Protein AF-A0A938SBK9-F1 (afdb_monomer)

Mean predicted aligned error: 10.81 Å

Nearest PDB structures (foldseek):
  1uir-assembly1_B  TM=5.512E-01  e=2.219E-03  Thermus thermophilus
  4htf-assembly1_A  TM=5.718E-01  e=1.501E-01  Escherichia coli O157:H7
  5k7w-assembly1_B  TM=5.405E-01  e=3.194E-01  Homo sapiens
  8fkw-assembly1_SJ  TM=5.016E-01  e=3.857E-01  Homo sapiens
  8ia0-assembly1_CS  TM=4.656E-01  e=4.960E-01  Thermochaetoides thermophila DSM 1495

Secondary structure (DSSP, 8-state):
----------S-HHHHHHH----EEEEEE------GGGTTT-S--GGGGGGSHHHHHHHHHTEEEEEEEEEEE---TTT-HHHHHHHHHHHHHHH-TT------TTTSEEEEE------TTS--S---TT-PPPBTTB--TT-SSS-PPP--

Radius of gyration: 16.54 Å; Cα contacts (8 Å, |Δi|>4): 207; chains: 1; bounding box: 41×35×55 Å

pLDDT: mean 70.73, std 16.55, range [35.78, 93.5]

Foldseek 3Di:
DDDPPDDDDDDDPQVCLVPDPAADLEDEAEDDDPPLVCLLPDDDDPVLQCQALVVVLSNVVRHDQFRKYKYWAADDCVPCVLLVLLSVVSLCVRLNQPQPFDADDPDTGIGIGTNDPDDPPSHDDDRPPPRDHQHPVRSSSSDRDPDDRDPD

Structure (mmCIF, N/CA/C/O backbone):
data_AF-A0A938SBK9-F1
#
_entry.id   AF-A0A938SBK9-F1
#
loop_
_atom_site.group_PDB
_atom_site.id
_atom_site.type_symbol
_atom_site.label_atom_id
_atom_site.label_alt_id
_atom_site.label_comp_id
_atom_site.label_asym_id
_atom_site.label_entity_id
_atom_site.label_seq_id
_atom_site.pdbx_PDB_ins_code
_atom_site.Cartn_x
_atom_site.Cartn_y
_atom_site.Cartn_z
_atom_site.occupancy
_atom_site.B_iso_or_equiv
_atom_site.auth_seq_id
_atom_site.auth_comp_id
_atom_site.auth_asym_id
_atom_site.auth_atom_id
_atom_site.pdbx_PDB_model_num
ATOM 1 N N . MET A 1 1 ? -10.949 4.014 37.059 1.00 42.12 1 MET A N 1
ATOM 2 C CA . MET A 1 1 ? -10.818 2.748 36.306 1.00 42.12 1 MET A CA 1
ATOM 3 C C . MET A 1 1 ? -10.416 3.103 34.885 1.00 42.12 1 MET A C 1
ATOM 5 O O . MET A 1 1 ? -11.215 3.708 34.187 1.00 42.12 1 MET A O 1
ATOM 9 N N . GLY A 1 2 ? -9.162 2.860 34.501 1.00 49.88 2 GLY A N 1
ATOM 10 C CA . GLY A 1 2 ? -8.686 3.161 33.150 1.00 49.88 2 GLY A CA 1
ATOM 11 C C . GLY A 1 2 ? -9.117 2.059 32.190 1.00 49.88 2 GLY A C 1
ATOM 12 O O . GLY A 1 2 ? -8.748 0.904 32.378 1.00 49.88 2 GLY A O 1
ATOM 13 N N . THR A 1 3 ? -9.917 2.393 31.186 1.00 56.16 3 THR A N 1
ATOM 14 C CA . THR A 1 3 ? -10.201 1.492 30.067 1.00 56.16 3 THR A CA 1
ATOM 15 C C . THR A 1 3 ? -8.917 1.296 29.266 1.00 56.16 3 THR A C 1
ATOM 17 O O . THR A 1 3 ? -8.406 2.254 28.685 1.00 56.16 3 THR A O 1
ATOM 20 N N . GLN A 1 4 ? -8.377 0.075 29.225 1.00 53.88 4 GLN A N 1
ATOM 21 C CA . GLN A 1 4 ? -7.338 -0.261 28.253 1.00 53.88 4 GLN A CA 1
ATOM 22 C C . GLN A 1 4 ? -7.941 -0.158 26.847 1.00 53.88 4 GLN A C 1
ATOM 24 O O . GLN A 1 4 ? -8.776 -0.968 26.457 1.00 53.88 4 GLN A O 1
ATOM 29 N N . ALA A 1 5 ? -7.523 0.852 26.088 1.00 75.69 5 ALA A N 1
ATOM 30 C CA . ALA A 1 5 ? -7.996 1.118 24.730 1.00 75.69 5 ALA A CA 1
ATOM 31 C C . ALA A 1 5 ? -7.197 0.354 23.650 1.00 75.69 5 ALA A C 1
ATOM 33 O O . ALA A 1 5 ? -7.103 0.810 22.514 1.00 75.69 5 ALA A O 1
ATOM 34 N N . GLY A 1 6 ? -6.590 -0.789 23.988 1.00 78.06 6 GLY A N 1
ATOM 35 C CA . GLY A 1 6 ? -5.701 -1.527 23.088 1.00 78.06 6 GLY A CA 1
ATOM 36 C C . GLY A 1 6 ? -5.952 -3.029 23.119 1.00 78.06 6 GLY A C 1
ATOM 37 O O . GLY A 1 6 ? -6.014 -3.630 24.187 1.00 78.06 6 GLY A O 1
ATOM 38 N N . ARG A 1 7 ? -6.064 -3.641 21.935 1.00 85.62 7 ARG A N 1
ATOM 39 C CA . ARG A 1 7 ? -6.085 -5.097 21.749 1.00 85.62 7 ARG A CA 1
ATOM 40 C C . ARG A 1 7 ? -4.892 -5.488 20.885 1.00 85.62 7 ARG A C 1
ATOM 42 O O . ARG A 1 7 ? -4.856 -5.138 19.710 1.00 85.62 7 ARG A O 1
ATOM 49 N N . ALA A 1 8 ? -3.944 -6.219 21.462 1.00 86.88 8 ALA A N 1
ATOM 50 C CA . ALA A 1 8 ? -2.854 -6.827 20.708 1.00 86.88 8 ALA A CA 1
ATOM 51 C C . ALA A 1 8 ? -3.331 -8.130 20.0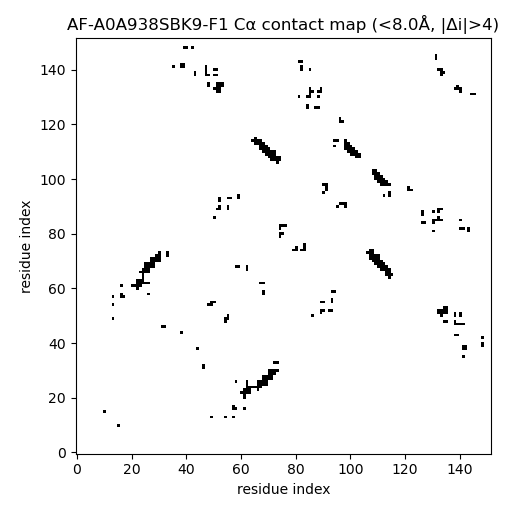49 1.00 86.88 8 ALA A C 1
ATOM 53 O O . ALA A 1 8 ? -4.082 -8.900 20.652 1.00 86.88 8 ALA A O 1
ATOM 54 N N . ILE A 1 9 ? -2.906 -8.363 18.810 1.00 84.81 9 ILE A N 1
ATOM 55 C CA . ILE A 1 9 ? -3.195 -9.575 18.040 1.00 84.81 9 ILE A CA 1
ATOM 56 C C . ILE A 1 9 ? -1.868 -10.034 17.437 1.00 84.81 9 ILE A C 1
ATOM 58 O O . ILE A 1 9 ? -1.198 -9.244 16.779 1.00 84.81 9 ILE A O 1
ATOM 62 N N . ASN A 1 10 ? -1.478 -11.280 17.704 1.00 89.75 10 ASN A N 1
ATOM 63 C CA . ASN A 1 10 ? -0.280 -11.895 17.137 1.00 89.75 10 ASN A CA 1
ATOM 64 C C . ASN A 1 10 ? -0.709 -12.848 16.016 1.00 89.75 10 ASN A C 1
ATOM 66 O O . ASN A 1 10 ? -1.151 -13.960 16.296 1.00 89.75 10 ASN A O 1
ATOM 70 N N . ASP A 1 11 ? -0.667 -12.367 14.777 1.00 84.00 11 ASP A N 1
ATOM 71 C CA . ASP A 1 11 ? -1.139 -13.074 13.585 1.00 84.00 11 ASP A CA 1
ATOM 72 C C . ASP A 1 11 ? -0.449 -12.492 12.340 1.00 84.00 11 ASP A C 1
ATOM 74 O O . ASP A 1 11 ? 0.112 -11.392 12.393 1.00 84.00 11 ASP A O 1
ATOM 78 N N . ASP A 1 12 ? -0.521 -13.194 11.209 1.00 83.25 12 ASP A N 1
ATOM 79 C CA . ASP A 1 12 ? -0.161 -12.604 9.920 1.00 83.25 12 ASP A CA 1
ATOM 80 C C . ASP A 1 12 ? -1.171 -11.507 9.557 1.00 83.25 12 ASP A C 1
ATOM 82 O O . ASP A 1 12 ? -2.388 -11.695 9.632 1.00 83.25 12 ASP A O 1
ATOM 86 N N . ALA A 1 13 ? -0.675 -10.339 9.146 1.00 83.25 13 ALA A N 1
ATOM 87 C CA . ALA A 1 13 ? -1.531 -9.181 8.928 1.00 83.25 13 ALA A CA 1
ATOM 88 C C . ALA A 1 13 ? -2.524 -9.386 7.769 1.00 83.25 13 ALA A C 1
ATOM 90 O O . ALA A 1 13 ? -3.626 -8.832 7.820 1.00 83.25 13 ALA A O 1
ATOM 91 N N . ARG A 1 14 ? -2.165 -10.159 6.731 1.00 81.50 14 ARG A N 1
ATOM 92 C CA . ARG A 1 14 ? -3.076 -10.468 5.616 1.00 81.50 14 ARG A CA 1
ATOM 93 C C . ARG A 1 14 ? -4.094 -11.519 6.031 1.00 81.50 14 ARG A C 1
ATOM 95 O O . ARG A 1 14 ? -5.282 -11.315 5.804 1.00 81.50 14 ARG A O 1
ATOM 102 N N . ALA A 1 15 ? -3.657 -12.586 6.693 1.00 83.69 15 ALA A N 1
ATOM 103 C CA . ALA A 1 15 ? -4.539 -13.636 7.194 1.00 83.69 15 ALA A CA 1
ATOM 104 C C . ALA A 1 15 ? -5.557 -13.090 8.206 1.00 83.69 15 ALA A C 1
ATOM 106 O O . ALA A 1 15 ? -6.733 -13.450 8.163 1.00 83.69 15 ALA A O 1
ATOM 107 N N . PHE A 1 16 ? -5.128 -12.175 9.080 1.00 86.19 16 PHE A N 1
ATOM 108 C CA . PHE A 1 16 ? -6.018 -11.473 9.995 1.00 86.19 16 PHE A CA 1
ATOM 109 C C . PHE A 1 16 ? -7.075 -10.661 9.239 1.00 86.19 16 PHE A C 1
ATOM 111 O O . PHE A 1 16 ? -8.261 -10.817 9.518 1.00 86.19 16 PHE A O 1
ATOM 118 N N . ARG A 1 17 ? -6.671 -9.835 8.259 1.00 83.50 17 ARG A N 1
ATOM 119 C CA . ARG A 1 17 ? -7.614 -9.039 7.452 1.00 83.50 17 ARG A CA 1
ATOM 120 C C . ARG A 1 17 ? -8.585 -9.920 6.674 1.00 83.50 17 ARG A C 1
ATOM 122 O O . ARG A 1 17 ? -9.765 -9.637 6.659 1.00 83.50 17 ARG A O 1
ATOM 129 N N . GLN A 1 18 ? -8.142 -11.028 6.090 1.00 84.50 18 GLN A N 1
ATOM 130 C CA . GLN A 1 18 ? -9.055 -11.936 5.383 1.00 84.50 18 GLN A CA 1
ATOM 131 C C . GLN A 1 18 ? -10.181 -12.494 6.269 1.00 84.50 18 GLN A C 1
ATOM 133 O O . GLN A 1 18 ? -11.239 -12.838 5.753 1.00 84.50 18 GLN A O 1
ATOM 138 N N . ARG A 1 19 ? -9.958 -12.602 7.585 1.00 85.38 19 ARG A N 1
ATOM 139 C CA . ARG A 1 19 ? -10.932 -13.130 8.553 1.00 85.38 19 ARG A CA 1
ATOM 140 C C . ARG A 1 19 ? -11.674 -12.050 9.341 1.00 85.38 19 ARG A C 1
ATOM 142 O O . ARG A 1 19 ? -12.575 -12.382 10.106 1.00 85.38 19 ARG A O 1
ATOM 149 N N . ALA A 1 20 ? -11.248 -10.794 9.257 1.00 84.00 20 ALA A N 1
ATOM 150 C CA . ALA A 1 20 ? -11.806 -9.723 10.065 1.00 84.00 20 ALA A CA 1
ATOM 151 C C . ALA A 1 20 ? -13.049 -9.133 9.388 1.00 84.00 20 ALA A C 1
ATOM 153 O O . ALA A 1 20 ? -12.989 -8.675 8.260 1.00 84.00 20 ALA A O 1
ATOM 154 N N . ASP A 1 21 ? -14.162 -9.040 10.116 1.00 82.88 21 ASP A N 1
ATOM 155 C CA . ASP A 1 21 ? -15.370 -8.359 9.612 1.00 82.88 21 ASP A CA 1
ATOM 156 C C . ASP A 1 21 ? -15.410 -6.865 9.977 1.00 82.88 21 ASP A C 1
ATOM 158 O O . ASP A 1 21 ? -16.352 -6.134 9.659 1.00 82.88 21 ASP A O 1
ATOM 162 N N . ARG A 1 22 ? -14.401 -6.388 10.713 1.00 86.94 22 ARG A N 1
ATOM 163 C CA . ARG A 1 22 ? -14.385 -5.037 11.275 1.00 86.94 22 ARG A CA 1
ATOM 164 C C . ARG A 1 22 ? -13.735 -4.045 10.318 1.00 86.94 22 ARG A C 1
ATOM 166 O O . ARG A 1 22 ? -12.642 -4.280 9.815 1.00 86.94 22 ARG A O 1
ATOM 173 N N . ARG A 1 23 ? -14.375 -2.882 10.169 1.00 89.19 23 ARG A N 1
ATOM 174 C CA . ARG A 1 23 ? -13.806 -1.710 9.495 1.00 89.19 23 ARG A CA 1
ATOM 175 C C . ARG A 1 23 ? -13.137 -0.754 10.481 1.00 89.19 23 ARG A C 1
ATOM 177 O O . ARG A 1 23 ? -13.525 -0.691 11.650 1.00 89.19 23 ARG A O 1
ATOM 184 N N . TYR A 1 24 ? -12.155 -0.005 9.992 1.00 89.19 24 TYR A N 1
ATOM 185 C CA . TYR A 1 24 ? -11.328 0.902 10.785 1.00 89.19 24 TYR A CA 1
ATOM 186 C C . TYR A 1 24 ? -11.307 2.313 10.190 1.00 89.19 24 TYR A C 1
ATOM 188 O O . TYR A 1 24 ? -11.194 2.482 8.977 1.00 89.19 24 TYR A O 1
ATOM 196 N N . ASP A 1 25 ? -11.352 3.328 11.054 1.00 86.69 25 ASP A N 1
ATOM 197 C CA . ASP A 1 25 ? -11.187 4.736 10.660 1.00 86.69 25 ASP A CA 1
ATOM 198 C C . ASP A 1 25 ? -9.730 5.070 10.303 1.00 86.69 25 ASP A C 1
ATOM 200 O O . ASP A 1 25 ? -9.459 6.029 9.583 1.00 86.69 25 ASP A O 1
ATOM 204 N N . MET A 1 26 ? -8.778 4.264 10.786 1.00 87.56 26 MET A N 1
ATOM 205 C CA . MET A 1 26 ? -7.371 4.348 10.417 1.00 87.56 26 MET A CA 1
ATOM 206 C C . MET A 1 26 ? -6.740 2.959 10.367 1.00 87.56 26 MET A C 1
ATOM 208 O O . MET A 1 26 ? -6.845 2.188 11.321 1.00 87.56 26 MET A O 1
ATOM 212 N N . ILE A 1 27 ? -6.026 2.670 9.283 1.00 89.25 27 ILE A N 1
ATOM 213 C CA . ILE A 1 27 ? -5.130 1.516 9.182 1.00 89.25 27 ILE A CA 1
ATOM 214 C C . ILE A 1 27 ? -3.717 2.060 9.005 1.00 89.25 27 ILE A C 1
ATOM 216 O O . ILE A 1 27 ? -3.474 2.860 8.106 1.00 89.25 27 ILE A O 1
ATOM 220 N N . MET A 1 28 ? -2.780 1.632 9.850 1.00 87.38 28 MET A N 1
ATOM 221 C CA . MET A 1 28 ? -1.375 2.017 9.742 1.00 87.38 28 MET A CA 1
ATOM 222 C C . MET A 1 28 ? -0.515 0.787 9.460 1.00 87.38 28 MET A C 1
ATOM 224 O O . MET A 1 28 ? -0.500 -0.152 10.251 1.00 87.38 28 MET A O 1
ATOM 228 N N . MET A 1 29 ? 0.214 0.807 8.347 1.00 85.31 29 MET A N 1
ATOM 229 C CA . MET A 1 29 ? 1.265 -0.158 8.051 1.00 85.31 29 MET A CA 1
ATOM 230 C C . MET A 1 29 ? 2.615 0.502 8.316 1.00 85.31 29 MET A C 1
ATOM 232 O O . MET A 1 29 ? 3.047 1.377 7.569 1.00 85.31 29 MET A O 1
ATOM 236 N N . TYR A 1 30 ? 3.258 0.110 9.410 1.00 78.19 30 TYR A N 1
ATOM 237 C CA . TYR A 1 30 ? 4.594 0.580 9.765 1.00 78.19 30 TYR A CA 1
ATOM 238 C C . TYR A 1 30 ? 5.643 -0.407 9.244 1.00 78.19 30 TYR A C 1
ATOM 240 O O . TYR A 1 30 ? 5.366 -1.606 9.225 1.00 78.19 30 TYR A O 1
ATOM 248 N N . THR A 1 31 ? 6.798 0.095 8.790 1.00 65.88 31 THR A N 1
ATOM 249 C CA . THR A 1 31 ? 7.822 -0.652 8.033 1.00 65.88 31 THR A CA 1
ATOM 250 C C . THR A 1 31 ? 7.998 -2.085 8.518 1.00 65.88 31 THR A C 1
ATOM 252 O O . THR A 1 31 ? 8.515 -2.317 9.612 1.00 65.88 31 THR A O 1
ATOM 255 N N . VAL A 1 32 ? 7.624 -3.039 7.668 1.00 62.12 32 VAL A N 1
ATOM 256 C CA . VAL A 1 32 ? 8.195 -4.385 7.733 1.00 62.12 32 VAL A CA 1
ATOM 257 C C . VAL A 1 32 ? 9.578 -4.331 7.081 1.00 62.12 32 VAL A C 1
ATOM 259 O O . VAL A 1 32 ? 9.810 -3.510 6.194 1.00 62.12 32 VAL A O 1
ATOM 262 N N . ASP A 1 33 ? 10.527 -5.093 7.604 1.00 56.25 33 ASP A N 1
ATOM 263 C CA . ASP A 1 33 ? 11.967 -4.882 7.456 1.00 56.25 33 ASP A CA 1
ATOM 264 C C . ASP A 1 33 ? 12.455 -4.577 6.019 1.00 56.25 33 ASP A C 1
ATOM 266 O O . ASP A 1 33 ? 12.493 -5.422 5.130 1.00 56.25 33 ASP A O 1
ATOM 270 N N . SER A 1 34 ? 12.922 -3.348 5.786 1.00 52.91 34 SER A N 1
ATOM 271 C CA . SER A 1 34 ? 13.473 -2.918 4.498 1.00 52.91 34 SER A CA 1
ATOM 272 C C . SER A 1 34 ? 14.975 -3.220 4.411 1.00 52.91 34 SER A C 1
ATOM 274 O O . SER A 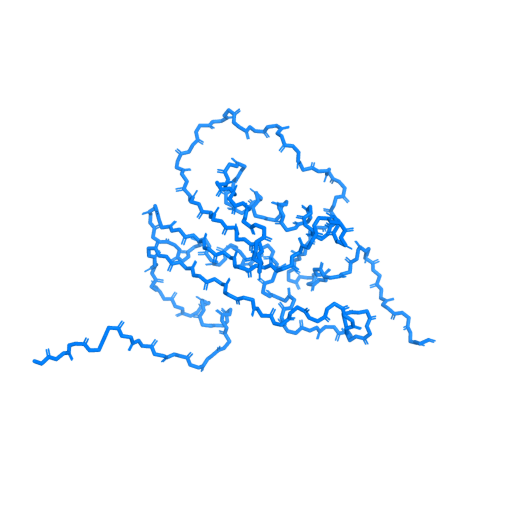1 34 ? 15.804 -2.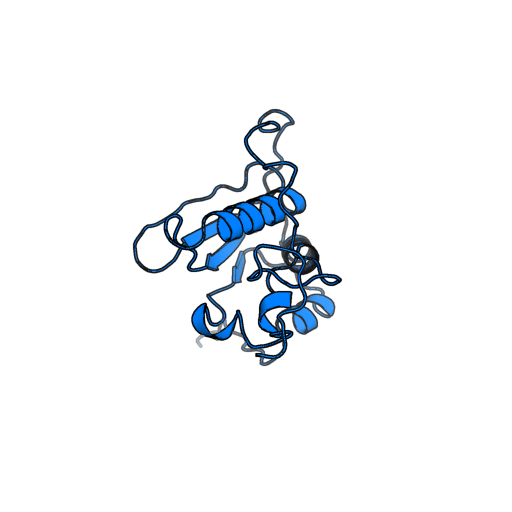309 4.387 1.00 52.91 34 SER A O 1
ATOM 276 N N . HIS A 1 35 ? 15.372 -4.493 4.388 1.00 54.97 35 HIS A N 1
ATOM 277 C CA . HIS A 1 35 ? 16.768 -4.853 4.114 1.00 54.97 35 HIS A CA 1
ATOM 278 C C . HIS A 1 35 ? 16.960 -5.171 2.628 1.00 54.97 35 HIS A C 1
ATOM 280 O O . HIS A 1 35 ? 17.081 -6.329 2.228 1.00 54.97 3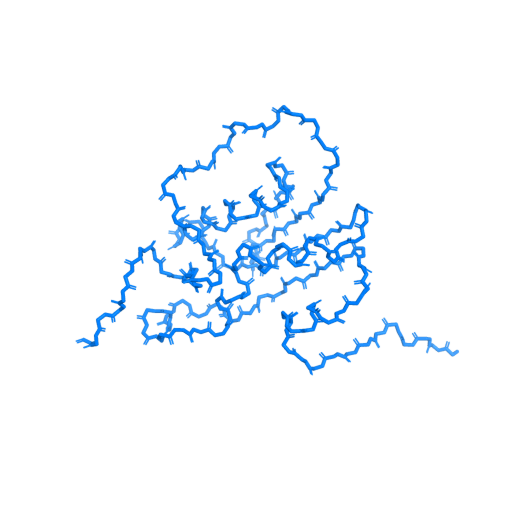5 HIS A O 1
ATOM 286 N N . THR A 1 36 ? 17.059 -4.117 1.810 1.00 51.78 36 THR A N 1
ATOM 287 C CA . THR A 1 36 ? 17.333 -4.153 0.358 1.00 51.78 36 THR A CA 1
ATOM 288 C C . THR A 1 36 ? 18.492 -5.087 -0.026 1.00 51.78 36 THR A C 1
ATOM 290 O O . THR A 1 36 ? 18.487 -5.668 -1.106 1.00 51.78 36 THR A O 1
ATOM 293 N N . LYS A 1 37 ? 19.475 -5.291 0.865 1.00 46.81 37 LYS A N 1
ATOM 294 C CA . LYS A 1 37 ? 20.652 -6.144 0.617 1.00 46.81 37 LYS A CA 1
ATOM 295 C C . LYS A 1 37 ? 20.357 -7.648 0.554 1.00 46.81 37 LYS A C 1
ATOM 297 O O . LYS A 1 37 ? 21.135 -8.363 -0.063 1.00 46.81 37 LYS A O 1
ATOM 302 N N . LEU A 1 38 ? 19.263 -8.128 1.151 1.00 47.72 38 LEU A N 1
ATOM 303 C CA . LEU A 1 38 ? 18.872 -9.546 1.076 1.00 47.72 38 LEU A CA 1
ATOM 304 C C . LEU A 1 38 ? 17.853 -9.838 -0.040 1.00 47.72 38 LEU A C 1
ATOM 306 O O . LEU A 1 38 ? 17.584 -11.000 -0.333 1.00 47.72 38 LEU A O 1
ATOM 310 N N . ALA A 1 39 ? 17.261 -8.805 -0.650 1.00 49.06 39 ALA A N 1
ATOM 311 C CA . ALA A 1 39 ? 16.164 -8.964 -1.608 1.00 49.06 39 ALA A CA 1
ATOM 312 C C . ALA A 1 39 ? 16.596 -9.603 -2.940 1.00 49.06 39 ALA A C 1
ATOM 314 O O . ALA A 1 39 ? 15.789 -10.251 -3.596 1.00 49.06 39 ALA A O 1
ATOM 315 N N . ALA A 1 40 ? 17.866 -9.454 -3.330 1.00 50.84 40 ALA A N 1
ATOM 316 C CA . ALA A 1 40 ? 18.388 -10.026 -4.572 1.00 50.84 40 ALA A CA 1
ATOM 317 C C . ALA A 1 40 ? 18.679 -11.539 -4.485 1.00 50.84 40 ALA A C 1
ATOM 319 O O . ALA A 1 40 ? 18.796 -12.188 -5.519 1.00 50.84 40 ALA A O 1
ATOM 320 N N . THR A 1 41 ? 18.808 -12.102 -3.278 1.00 50.59 41 THR A N 1
ATOM 321 C CA . THR A 1 41 ? 19.307 -13.474 -3.063 1.00 50.59 41 THR A CA 1
ATOM 322 C C . THR A 1 41 ? 18.315 -14.421 -2.387 1.00 50.59 41 THR A C 1
ATOM 324 O O . THR A 1 41 ? 18.540 -15.628 -2.406 1.00 50.59 41 THR A O 1
ATOM 327 N N . ALA A 1 42 ? 17.208 -13.929 -1.822 1.00 50.72 42 ALA A N 1
ATOM 328 C CA . ALA A 1 42 ? 16.198 -14.763 -1.171 1.00 50.72 42 ALA A CA 1
ATOM 329 C C . ALA A 1 42 ? 14.925 -14.843 -2.025 1.00 50.72 42 ALA A C 1
ATOM 331 O O . ALA A 1 42 ? 14.104 -13.926 -2.037 1.00 50.72 42 ALA A O 1
ATOM 332 N N . GLY A 1 43 ? 14.763 -15.952 -2.748 1.00 52.44 43 GLY A N 1
ATOM 333 C CA . GLY A 1 43 ? 13.522 -16.274 -3.441 1.00 52.44 43 GLY A CA 1
ATOM 334 C C . GLY A 1 43 ? 12.355 -16.325 -2.453 1.00 52.44 43 GLY A C 1
ATOM 335 O O . GLY A 1 43 ? 12.350 -17.151 -1.549 1.00 52.44 43 GLY A O 1
ATOM 336 N N . LEU A 1 44 ? 11.374 -15.443 -2.655 1.00 56.31 44 LEU A N 1
ATOM 337 C CA . LEU A 1 44 ? 10.096 -15.384 -1.939 1.00 56.31 44 LEU A CA 1
ATOM 338 C C . LEU A 1 44 ? 10.207 -15.025 -0.442 1.00 56.31 44 LEU A C 1
ATOM 340 O O . LEU A 1 44 ? 10.192 -15.878 0.442 1.00 56.31 44 LEU A O 1
ATOM 344 N N . ARG A 1 45 ? 10.240 -13.726 -0.136 1.00 67.00 45 ARG A N 1
ATOM 345 C CA . ARG A 1 45 ? 10.034 -13.243 1.235 1.00 67.00 45 ARG A CA 1
ATOM 346 C C . ARG A 1 45 ? 8.533 -13.029 1.484 1.00 67.00 45 ARG A C 1
ATOM 348 O O . ARG A 1 45 ? 7.840 -12.433 0.660 1.00 67.00 45 ARG A O 1
ATOM 355 N N . LEU A 1 46 ? 8.028 -13.508 2.625 1.00 69.31 46 LEU A N 1
ATOM 356 C CA . LEU A 1 46 ? 6.620 -13.337 3.032 1.00 69.31 46 LEU A CA 1
ATOM 357 C C . LEU A 1 46 ? 6.216 -11.858 3.138 1.00 69.31 46 LEU A C 1
ATOM 359 O O . LEU A 1 46 ? 5.072 -11.507 2.871 1.00 69.31 46 LEU A O 1
ATOM 363 N N . ASP A 1 47 ? 7.166 -10.980 3.457 1.00 73.38 47 ASP A N 1
ATOM 364 C CA . ASP A 1 47 ? 6.954 -9.532 3.503 1.00 73.38 47 ASP A CA 1
ATOM 365 C C . ASP A 1 47 ? 6.541 -8.931 2.149 1.00 73.38 47 ASP A C 1
ATOM 367 O O . ASP A 1 47 ? 5.859 -7.913 2.105 1.00 73.38 47 ASP A O 1
ATOM 371 N N . SER A 1 48 ? 6.902 -9.564 1.034 1.00 81.00 48 SER A N 1
ATOM 372 C CA . SER A 1 48 ? 6.668 -9.026 -0.302 1.00 81.00 48 SER A CA 1
ATOM 373 C C . SER A 1 48 ? 5.198 -9.165 -0.698 1.00 81.00 48 SER A C 1
ATOM 375 O O . SER A 1 48 ? 4.675 -8.336 -1.440 1.00 81.00 48 SER A O 1
ATOM 377 N N . TYR A 1 49 ? 4.496 -10.125 -0.087 1.00 86.06 49 TYR A N 1
ATOM 378 C CA . TYR A 1 49 ? 3.044 -10.251 -0.160 1.00 86.06 49 TYR A CA 1
ATOM 379 C C . TYR A 1 49 ? 2.307 -9.114 0.555 1.00 86.06 49 TYR A C 1
ATOM 381 O O . TYR A 1 49 ? 1.128 -8.908 0.286 1.00 86.06 49 TYR A O 1
ATOM 389 N N . LEU A 1 50 ? 2.954 -8.347 1.441 1.00 87.31 50 LEU A N 1
ATOM 390 C CA . LEU A 1 50 ? 2.334 -7.153 2.028 1.00 87.31 50 LEU A CA 1
ATOM 391 C C . LEU A 1 50 ? 2.244 -5.997 1.023 1.00 87.31 50 LEU A C 1
ATOM 393 O O . LEU A 1 50 ? 1.394 -5.123 1.195 1.00 87.31 50 LEU A O 1
ATOM 397 N N . TYR A 1 51 ? 3.057 -6.032 -0.038 1.00 87.19 51 TYR A N 1
ATOM 398 C CA . TYR A 1 51 ? 3.185 -4.992 -1.061 1.00 87.19 51 TYR A CA 1
ATOM 399 C C . TYR A 1 51 ? 2.646 -5.442 -2.426 1.00 87.19 51 TYR A C 1
ATOM 401 O O . TYR A 1 51 ? 3.270 -5.189 -3.457 1.00 87.19 51 TYR A O 1
ATOM 409 N N . THR A 1 52 ? 1.491 -6.109 -2.438 1.00 91.56 52 THR A N 1
ATOM 410 C CA . THR A 1 52 ? 0.757 -6.483 -3.657 1.00 91.56 52 THR A CA 1
ATOM 411 C C . THR A 1 52 ? -0.505 -5.644 -3.827 1.00 91.56 52 THR A C 1
ATOM 413 O O . THR A 1 52 ? -1.028 -5.079 -2.861 1.00 91.56 52 THR A O 1
ATOM 416 N N . VAL A 1 53 ? -1.015 -5.570 -5.059 1.00 91.62 53 VAL A N 1
ATOM 417 C CA . VAL A 1 53 ? -2.310 -4.936 -5.357 1.00 91.62 53 VAL A CA 1
ATOM 418 C C . VAL A 1 53 ? -3.410 -5.511 -4.461 1.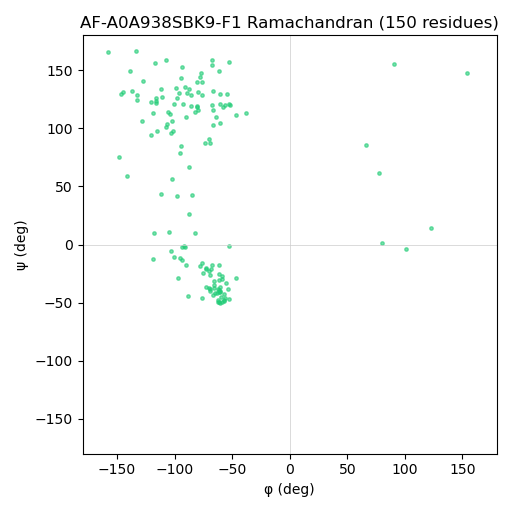00 91.62 53 VAL A C 1
ATOM 420 O O . VAL A 1 53 ? -4.127 -4.754 -3.813 1.00 91.62 53 VAL A O 1
ATOM 423 N N . GLU A 1 54 ? -3.477 -6.832 -4.332 1.00 93.50 54 GLU A N 1
ATOM 424 C CA . GLU A 1 54 ? -4.487 -7.545 -3.550 1.00 93.50 54 GLU A CA 1
ATOM 425 C C . GLU A 1 54 ? -4.357 -7.254 -2.043 1.00 93.50 54 GLU A C 1
ATOM 427 O O . GLU A 1 54 ? -5.351 -7.166 -1.321 1.00 93.50 54 GLU A O 1
ATOM 432 N N . SER A 1 55 ? -3.134 -7.069 -1.529 1.00 91.88 55 SER A N 1
ATOM 433 C CA . SER A 1 55 ? -2.912 -6.640 -0.139 1.00 91.88 55 SER A CA 1
ATOM 434 C C . SER A 1 55 ? -3.486 -5.244 0.115 1.00 91.88 55 SER A C 1
ATOM 436 O O . SER A 1 55 ? -4.126 -5.011 1.146 1.00 91.88 55 SER A O 1
ATOM 438 N N . PHE A 1 56 ? -3.306 -4.321 -0.832 1.00 90.50 56 PHE A N 1
ATOM 439 C CA . PHE A 1 56 ? -3.878 -2.981 -0.738 1.00 90.50 56 PHE A CA 1
ATOM 440 C C . PHE A 1 56 ? -5.397 -2.980 -0.898 1.00 90.50 56 PHE A C 1
ATOM 442 O O . PHE A 1 56 ? -6.067 -2.227 -0.191 1.00 90.50 56 PHE A O 1
ATOM 449 N N . GLU A 1 57 ? -5.957 -3.825 -1.765 1.00 90.38 57 GLU A N 1
ATOM 450 C CA . GLU A 1 57 ? -7.410 -3.996 -1.890 1.00 90.38 57 GLU A CA 1
ATOM 451 C C . GLU A 1 57 ? -8.019 -4.468 -0.570 1.00 90.38 57 GLU A C 1
ATOM 453 O O . GLU A 1 57 ? -8.963 -3.850 -0.083 1.00 90.38 57 GLU A O 1
ATOM 458 N N . GLN A 1 58 ? -7.404 -5.457 0.091 1.00 91.44 58 GLN A N 1
ATOM 459 C CA . GLN A 1 58 ? -7.826 -5.878 1.431 1.00 91.44 58 GLN A CA 1
ATOM 460 C C . GLN A 1 58 ? -7.798 -4.717 2.431 1.00 91.44 58 GLN A C 1
ATOM 462 O O . GLN A 1 58 ? -8.717 -4.581 3.233 1.00 91.44 58 GLN A O 1
ATOM 467 N N . ILE A 1 59 ? -6.764 -3.869 2.405 1.00 91.00 59 ILE A N 1
ATOM 468 C CA . ILE A 1 59 ? -6.688 -2.690 3.281 1.00 91.00 59 ILE A CA 1
ATOM 469 C C . ILE A 1 59 ? -7.839 -1.725 2.988 1.00 91.00 59 ILE A C 1
ATOM 471 O O . ILE A 1 59 ? -8.533 -1.319 3.918 1.00 91.00 59 ILE A O 1
ATOM 475 N N . ARG A 1 60 ? -8.074 -1.387 1.714 1.00 88.69 60 ARG A N 1
ATOM 476 C CA . ARG A 1 60 ? -9.182 -0.520 1.292 1.00 88.69 60 ARG A CA 1
ATOM 477 C C . ARG A 1 60 ? -10.525 -1.063 1.769 1.00 88.69 60 ARG A C 1
ATOM 479 O O . ARG A 1 60 ? -11.329 -0.311 2.313 1.00 88.69 60 ARG A O 1
ATOM 486 N N . ASP A 1 61 ? -10.753 -2.359 1.602 1.00 90.38 61 ASP A N 1
ATOM 487 C CA . ASP A 1 61 ? -12.027 -2.993 1.928 1.00 90.38 61 ASP A CA 1
ATOM 488 C C . ASP A 1 61 ? -12.292 -3.022 3.444 1.00 90.38 61 ASP A C 1
ATOM 490 O O . ASP A 1 61 ? -13.450 -3.063 3.860 1.00 90.38 61 ASP A O 1
ATOM 494 N N . HIS A 1 62 ? -11.243 -2.893 4.264 1.00 90.88 62 HIS A N 1
ATOM 495 C CA . HIS A 1 62 ? -11.311 -2.765 5.722 1.00 90.88 62 HIS A CA 1
ATOM 496 C C . HIS A 1 62 ? -11.335 -1.319 6.228 1.00 90.88 62 HIS A C 1
ATOM 498 O O . HIS A 1 62 ? -11.454 -1.096 7.435 1.00 90.88 62 HIS A O 1
ATOM 504 N N . LEU A 1 63 ? -11.248 -0.315 5.354 1.00 89.06 63 LEU A N 1
ATOM 505 C CA . LEU A 1 63 ? -11.469 1.066 5.769 1.00 89.06 63 LEU A CA 1
ATOM 506 C C . LEU A 1 63 ? -12.968 1.326 5.960 1.00 89.06 63 LEU A C 1
ATOM 508 O O . LEU A 1 63 ? -13.827 0.867 5.195 1.00 89.06 63 LEU A O 1
ATOM 512 N N . ALA A 1 64 ? -13.290 2.072 7.013 1.00 88.19 64 ALA A N 1
ATOM 513 C CA . ALA A 1 64 ? -14.593 2.705 7.154 1.00 88.19 64 ALA A CA 1
ATOM 514 C C . ALA A 1 64 ? -14.755 3.807 6.084 1.00 88.19 64 ALA A C 1
ATOM 516 O O . ALA A 1 64 ? -13.750 4.310 5.567 1.00 88.19 64 ALA A O 1
ATOM 517 N N . PRO A 1 65 ? -15.988 4.220 5.733 1.00 83.69 65 PRO A N 1
ATOM 518 C CA . PRO A 1 65 ? -16.196 5.379 4.868 1.00 83.69 65 PRO A CA 1
ATOM 519 C C . PRO A 1 65 ? -15.441 6.611 5.395 1.00 83.69 65 PRO A C 1
ATOM 521 O O . PRO A 1 65 ? -15.664 7.049 6.518 1.00 83.69 65 PRO A O 1
ATOM 524 N N . GLY A 1 66 ? -14.523 7.154 4.590 1.00 78.44 66 GLY A N 1
ATOM 525 C CA . GLY A 1 66 ? -13.670 8.287 4.974 1.00 78.44 66 GLY A CA 1
ATOM 526 C C . GLY A 1 66 ? -12.454 7.944 5.848 1.00 78.44 66 GLY A C 1
ATOM 527 O O . GLY A 1 66 ? -11.700 8.858 6.189 1.00 78.44 66 GLY A O 1
ATOM 528 N N . GLY A 1 67 ? -12.240 6.666 6.179 1.00 82.69 67 GLY A N 1
ATOM 529 C CA . GLY A 1 67 ? -11.084 6.195 6.941 1.00 82.69 67 GLY A CA 1
ATOM 530 C C . GLY A 1 67 ? -9.769 6.340 6.175 1.00 82.69 67 GLY A C 1
ATOM 531 O O . GLY A 1 67 ? -9.758 6.365 4.951 1.00 82.69 67 GLY A O 1
ATOM 532 N N . VAL A 1 68 ? -8.647 6.443 6.882 1.00 82.94 68 VAL A N 1
ATOM 533 C CA . VAL A 1 68 ? -7.337 6.758 6.290 1.00 82.94 68 VAL A CA 1
ATOM 534 C C . VAL A 1 68 ? -6.397 5.560 6.367 1.00 82.94 68 VAL A C 1
ATOM 536 O O . VAL A 1 68 ? -6.235 4.946 7.419 1.00 82.94 68 VAL A O 1
ATOM 539 N N . PHE A 1 69 ? -5.714 5.259 5.266 1.00 86.06 69 PHE A N 1
ATOM 540 C CA . PHE A 1 69 ? -4.570 4.357 5.281 1.00 86.06 69 PHE A CA 1
ATOM 541 C C . PHE A 1 69 ? -3.267 5.156 5.378 1.00 86.06 69 PHE A C 1
ATOM 543 O O . PHE A 1 69 ? -3.060 6.111 4.633 1.00 86.06 69 PHE A O 1
ATOM 550 N N . VAL A 1 70 ? -2.393 4.772 6.308 1.00 83.31 70 VAL A N 1
ATOM 551 C CA . VAL A 1 70 ? -1.067 5.363 6.500 1.00 83.31 70 VAL A CA 1
ATOM 552 C C . VAL A 1 70 ? -0.021 4.272 6.333 1.00 83.31 70 VAL A C 1
ATOM 554 O O . VAL A 1 70 ? -0.032 3.285 7.062 1.00 83.31 70 VAL A O 1
ATOM 557 N N . MET A 1 71 ? 0.909 4.446 5.405 1.00 81.12 71 MET A N 1
ATOM 558 C CA . MET A 1 71 ? 2.035 3.533 5.225 1.00 81.12 71 MET A CA 1
ATOM 559 C C . MET A 1 71 ? 3.334 4.266 5.510 1.00 81.12 71 MET A C 1
ATOM 561 O O . MET A 1 71 ? 3.614 5.254 4.843 1.00 81.12 71 MET A O 1
ATOM 565 N N . ASN A 1 72 ? 4.142 3.763 6.439 1.00 76.31 72 ASN A N 1
ATOM 566 C CA . ASN A 1 72 ? 5.548 4.136 6.523 1.00 76.31 72 ASN A CA 1
ATOM 567 C C . ASN A 1 72 ? 6.366 3.128 5.714 1.00 76.31 72 ASN A C 1
ATOM 569 O O . ASN A 1 72 ? 6.315 1.927 5.981 1.00 76.31 72 ASN A O 1
ATOM 573 N N . PHE A 1 73 ? 7.095 3.607 4.714 1.00 73.62 73 PHE A N 1
ATOM 574 C CA . PHE A 1 73 ? 7.928 2.766 3.874 1.00 73.62 73 PHE A CA 1
ATOM 575 C C . PHE A 1 73 ? 9.176 3.523 3.433 1.00 73.62 73 PHE A C 1
ATOM 577 O O . PHE A 1 73 ? 9.096 4.650 2.961 1.00 73.62 73 PHE A O 1
ATOM 584 N N . ASN A 1 74 ? 10.362 2.945 3.604 1.00 68.81 74 ASN A N 1
ATOM 585 C CA . ASN A 1 74 ? 11.602 3.657 3.305 1.00 68.81 74 ASN A CA 1
ATOM 586 C C . ASN A 1 74 ? 12.094 3.362 1.879 1.00 68.81 74 ASN A C 1
ATOM 588 O O . ASN A 1 74 ? 12.925 2.481 1.671 1.00 68.81 74 ASN A O 1
ATOM 592 N N . LEU A 1 75 ? 11.570 4.096 0.891 1.00 66.06 75 LEU A N 1
ATOM 593 C CA . LEU A 1 75 ? 12.051 4.062 -0.493 1.00 66.06 75 LEU A CA 1
ATOM 594 C C . LEU A 1 75 ? 12.635 5.403 -0.905 1.00 66.06 75 LEU A C 1
ATOM 596 O O . LEU A 1 75 ? 11.902 6.291 -1.343 1.00 66.06 75 LEU A O 1
ATOM 600 N N . SER A 1 76 ? 13.957 5.537 -0.842 1.00 60.62 76 SER A N 1
ATOM 601 C CA . SER A 1 76 ? 14.608 6.729 -1.373 1.00 60.62 76 SER A CA 1
ATOM 602 C C . SER A 1 76 ? 14.345 6.896 -2.872 1.00 60.62 76 SER A C 1
ATOM 604 O O . SER A 1 76 ? 14.571 5.968 -3.654 1.00 60.62 76 SER A O 1
ATOM 606 N N . GLN A 1 77 ? 13.906 8.097 -3.283 1.00 57.72 77 GLN A N 1
ATOM 607 C CA . GLN A 1 77 ? 13.784 8.453 -4.708 1.00 57.72 77 GLN A CA 1
ATOM 608 C C . GLN A 1 77 ? 15.104 8.210 -5.450 1.00 57.72 77 GLN A C 1
ATOM 610 O O . GLN A 1 77 ? 15.105 7.721 -6.575 1.00 57.72 77 GLN A O 1
ATOM 615 N N . GLU A 1 78 ? 16.219 8.501 -4.780 1.00 59.28 78 GLU A N 1
ATOM 616 C CA . GLU A 1 78 ? 17.564 8.363 -5.328 1.00 59.28 78 GLU A CA 1
ATOM 617 C C . GLU A 1 78 ? 18.012 6.904 -5.469 1.00 59.28 78 GLU A C 1
ATOM 619 O O . GLU A 1 78 ? 18.696 6.572 -6.434 1.00 59.28 78 GLU A O 1
ATOM 624 N N . SER A 1 79 ? 17.640 6.010 -4.543 1.00 65.56 79 SER A N 1
ATOM 625 C CA . SER A 1 79 ? 18.171 4.637 -4.550 1.00 65.56 79 SER A CA 1
ATOM 626 C C . SER A 1 79 ? 17.247 3.628 -5.230 1.00 65.56 79 SER A C 1
ATOM 628 O O . SER A 1 79 ? 17.741 2.639 -5.766 1.00 65.56 79 SER A O 1
ATOM 630 N N . LEU A 1 80 ? 15.924 3.843 -5.230 1.00 73.56 80 LEU A N 1
ATOM 631 C CA . LEU A 1 80 ? 14.941 2.900 -5.788 1.00 73.56 80 LEU A CA 1
ATOM 632 C C . LEU A 1 80 ? 13.782 3.605 -6.533 1.00 73.56 80 LEU A C 1
ATOM 634 O O . LEU A 1 80 ? 12.608 3.400 -6.198 1.00 73.56 80 LEU A O 1
ATOM 638 N N . PRO A 1 81 ? 14.062 4.398 -7.589 1.00 74.25 81 PRO A N 1
ATOM 639 C CA . PRO A 1 81 ? 13.035 5.165 -8.305 1.00 74.25 81 PRO A CA 1
ATOM 640 C C . PRO A 1 81 ? 11.946 4.279 -8.935 1.00 74.25 81 PRO A C 1
ATOM 642 O O . PRO A 1 81 ? 10.766 4.627 -8.914 1.00 74.25 81 PRO A O 1
ATOM 645 N N . TRP A 1 82 ? 12.315 3.098 -9.444 1.00 76.69 82 TRP A N 1
ATOM 646 C CA . TRP A 1 82 ? 11.375 2.144 -10.044 1.00 76.69 82 TRP A CA 1
ATOM 647 C C . TRP A 1 82 ? 10.438 1.511 -9.003 1.00 76.69 82 TRP A C 1
ATOM 649 O O . TRP A 1 82 ? 9.251 1.342 -9.276 1.00 76.69 82 TRP A O 1
ATOM 659 N N . ALA A 1 83 ? 10.937 1.202 -7.800 1.00 79.44 83 ALA A N 1
ATOM 660 C CA . ALA A 1 83 ? 10.142 0.585 -6.736 1.00 79.44 83 ALA A CA 1
ATOM 661 C C . ALA A 1 83 ? 9.107 1.578 -6.211 1.00 79.44 83 ALA A C 1
ATOM 663 O O . ALA A 1 83 ? 7.946 1.235 -6.000 1.00 79.44 83 ALA A O 1
ATOM 664 N N . ARG A 1 84 ? 9.517 2.843 -6.081 1.00 77.38 84 ARG A N 1
ATOM 665 C CA . ARG A 1 84 ? 8.626 3.945 -5.726 1.00 77.38 84 ARG A CA 1
ATOM 666 C C . ARG A 1 84 ? 7.539 4.144 -6.777 1.00 77.38 84 ARG A C 1
ATOM 668 O O . ARG A 1 84 ? 6.368 4.250 -6.426 1.00 77.38 84 ARG A O 1
ATOM 675 N N . ALA A 1 85 ? 7.907 4.176 -8.056 1.00 78.94 85 ALA A N 1
ATOM 676 C CA . ALA A 1 85 ? 6.938 4.325 -9.135 1.00 78.94 85 ALA A CA 1
ATOM 677 C C . ALA A 1 85 ? 5.947 3.145 -9.180 1.00 78.94 85 ALA A C 1
ATOM 679 O O . ALA A 1 85 ? 4.748 3.363 -9.342 1.00 78.94 85 ALA A O 1
ATOM 680 N N . ARG A 1 86 ? 6.416 1.914 -8.929 1.00 85.06 86 ARG A N 1
ATOM 681 C CA . ARG A 1 86 ? 5.563 0.728 -8.764 1.00 85.06 86 ARG A CA 1
ATOM 682 C C . ARG A 1 86 ? 4.608 0.854 -7.582 1.00 85.06 86 ARG A C 1
ATOM 684 O O . ARG A 1 86 ? 3.419 0.607 -7.753 1.00 85.06 86 ARG A O 1
ATOM 691 N N . LEU A 1 87 ? 5.102 1.239 -6.405 1.00 83.81 87 LEU A N 1
ATOM 692 C CA . LEU A 1 87 ? 4.268 1.431 -5.216 1.00 83.81 87 LEU A CA 1
ATOM 693 C C . LEU A 1 87 ? 3.159 2.447 -5.483 1.00 83.81 87 LEU A C 1
ATOM 695 O O . LEU A 1 87 ? 1.989 2.169 -5.239 1.00 83.81 87 LEU A O 1
ATOM 69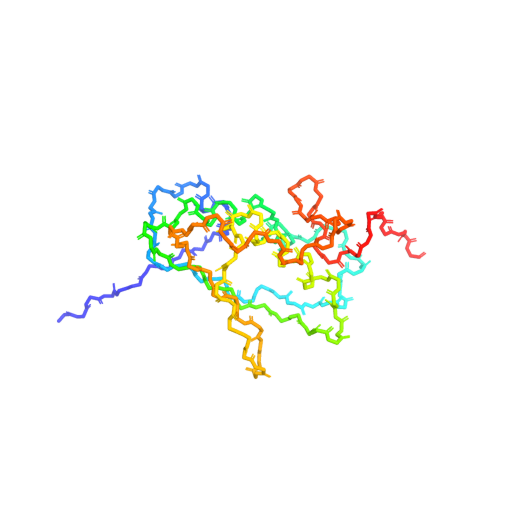9 N N . ASN A 1 88 ? 3.531 3.589 -6.055 1.00 79.94 88 ASN A N 1
ATOM 700 C CA . ASN A 1 88 ? 2.599 4.637 -6.444 1.00 79.94 88 ASN A CA 1
ATOM 701 C C . ASN A 1 88 ? 1.534 4.116 -7.418 1.00 79.94 88 ASN A C 1
ATOM 703 O O . ASN A 1 88 ? 0.348 4.314 -7.174 1.00 79.94 88 ASN A O 1
ATOM 707 N N . ALA A 1 89 ? 1.937 3.385 -8.459 1.00 82.62 89 ALA A N 1
ATOM 708 C CA . ALA A 1 89 ? 1.014 2.809 -9.432 1.00 82.62 89 ALA A CA 1
ATOM 709 C C . ALA A 1 89 ? 0.029 1.807 -8.802 1.00 82.62 89 ALA A C 1
ATOM 711 O O . ALA A 1 89 ? -1.152 1.804 -9.145 1.00 82.62 89 ALA A O 1
ATOM 712 N N . MET A 1 90 ? 0.485 0.977 -7.856 1.00 87.75 90 MET A N 1
ATOM 713 C CA . MET A 1 90 ? -0.395 0.055 -7.126 1.00 87.75 90 MET A CA 1
ATOM 714 C C . MET A 1 90 ? -1.386 0.802 -6.229 1.00 87.75 90 MET A C 1
ATOM 716 O O . MET A 1 90 ? -2.570 0.474 -6.222 1.00 87.75 90 MET A O 1
ATOM 720 N N . LEU A 1 91 ? -0.928 1.825 -5.502 1.00 84.06 91 LEU A N 1
ATOM 721 C CA . LEU A 1 91 ? -1.798 2.631 -4.645 1.00 84.06 91 LEU A CA 1
ATOM 722 C C . LEU A 1 91 ? -2.841 3.402 -5.466 1.00 84.06 91 LEU A C 1
ATOM 724 O O . LEU A 1 91 ? -4.009 3.417 -5.086 1.00 84.06 91 LEU A O 1
ATOM 728 N N . ASP A 1 92 ? -2.452 3.980 -6.605 1.00 80.25 92 ASP A N 1
ATOM 729 C CA . ASP A 1 92 ? -3.386 4.672 -7.503 1.00 80.25 92 ASP A CA 1
ATOM 730 C C . ASP A 1 92 ? -4.396 3.705 -8.128 1.00 80.25 92 ASP A C 1
ATOM 732 O O . ASP A 1 92 ? -5.574 4.040 -8.244 1.00 80.25 92 ASP A O 1
ATOM 736 N N . LYS A 1 93 ? -3.974 2.480 -8.467 1.00 84.31 93 LYS A N 1
ATOM 737 C CA . LYS A 1 93 ? -4.882 1.432 -8.952 1.00 84.31 93 LYS A CA 1
ATOM 738 C C . LYS A 1 93 ? -5.959 1.075 -7.922 1.00 84.31 93 LYS A C 1
ATOM 740 O O . LYS A 1 93 ? -7.106 0.862 -8.304 1.00 84.31 93 LYS A O 1
ATOM 745 N N . VAL A 1 94 ? -5.606 0.994 -6.639 1.00 86.00 94 VAL A N 1
ATOM 746 C CA . VAL A 1 94 ? -6.517 0.502 -5.590 1.00 86.00 94 VAL A CA 1
ATOM 747 C C . VAL A 1 94 ? -7.383 1.600 -4.984 1.00 86.00 94 VAL A C 1
ATOM 749 O O . VAL A 1 94 ? -8.582 1.392 -4.780 1.00 86.00 94 VAL A O 1
ATOM 752 N N . PHE A 1 95 ? -6.784 2.749 -4.677 1.00 80.19 95 PHE A N 1
ATOM 753 C CA . PHE A 1 95 ? -7.432 3.850 -3.959 1.00 80.19 95 PHE A CA 1
ATOM 754 C C . PHE A 1 95 ? -7.853 5.007 -4.873 1.00 80.19 95 PHE A C 1
ATOM 756 O O . PHE A 1 95 ? -8.528 5.928 -4.415 1.00 80.19 95 PHE A O 1
ATOM 763 N N . GLY A 1 96 ? -7.489 4.943 -6.155 1.00 73.81 96 GLY A N 1
ATOM 764 C CA . GLY A 1 96 ? -7.744 5.977 -7.148 1.00 73.81 96 GLY A CA 1
ATOM 765 C C . GLY A 1 96 ? -6.608 7.007 -7.254 1.00 73.81 96 GLY A C 1
ATOM 766 O O . GLY A 1 96 ? -5.856 7.223 -6.296 1.00 73.81 96 GLY A O 1
ATOM 767 N N . PRO A 1 97 ? -6.481 7.671 -8.417 1.00 54.28 97 PRO A N 1
ATOM 768 C CA . PRO A 1 97 ? -5.526 8.755 -8.613 1.00 54.28 97 PRO A CA 1
ATOM 769 C C . PRO A 1 97 ? -5.950 9.960 -7.760 1.00 54.28 97 PRO A C 1
ATOM 771 O O . PRO A 1 97 ? -7.061 10.468 -7.897 1.00 54.28 97 PRO A O 1
ATOM 774 N N . GLY A 1 98 ? -5.090 10.397 -6.835 1.00 49.22 98 GLY A N 1
ATOM 775 C CA . GLY A 1 98 ? -5.419 11.471 -5.879 1.00 49.22 98 GLY A CA 1
ATOM 776 C C . GLY A 1 98 ? -5.298 11.097 -4.401 1.00 49.22 98 GLY A C 1
ATOM 777 O O . GLY A 1 98 ? -5.758 11.847 -3.538 1.00 49.22 98 GLY A O 1
ATOM 778 N N . SER A 1 99 ? -4.652 9.971 -4.078 1.00 54.66 99 SER A N 1
ATOM 779 C CA . SER A 1 99 ? -4.139 9.758 -2.722 1.00 54.66 99 SER A CA 1
ATOM 780 C C . SER A 1 99 ? -3.269 10.956 -2.300 1.00 54.66 99 SER A C 1
ATOM 782 O O . SER A 1 99 ? -2.299 11.303 -2.976 1.00 54.66 99 SER A O 1
ATOM 784 N N . TRP A 1 100 ? -3.638 11.633 -1.208 1.00 47.34 100 TRP A N 1
ATOM 785 C CA . TRP A 1 100 ? -2.889 12.772 -0.666 1.00 47.34 100 TRP A CA 1
ATOM 786 C C . TRP A 1 100 ? -1.555 12.307 -0.081 1.00 47.34 100 TRP A C 1
ATOM 788 O O . TRP A 1 100 ? -1.435 12.026 1.108 1.00 47.34 100 TRP A O 1
ATOM 798 N N . ARG A 1 101 ? -0.527 12.240 -0.922 1.00 59.88 101 ARG A N 1
ATOM 799 C CA . ARG A 1 101 ? 0.814 11.820 -0.514 1.00 59.88 101 ARG A CA 1
ATOM 800 C C . ARG A 1 101 ? 1.549 13.002 0.107 1.00 59.88 101 ARG A C 1
ATOM 802 O O . ARG A 1 101 ? 1.870 13.962 -0.587 1.00 59.88 101 ARG A O 1
ATOM 809 N N . LYS A 1 102 ? 1.842 12.921 1.405 1.00 54.47 102 LYS A N 1
ATOM 810 C CA . LYS A 1 102 ? 2.764 13.845 2.070 1.00 54.47 102 LYS A CA 1
ATOM 811 C C . LYS A 1 102 ? 4.070 13.120 2.367 1.00 54.47 102 LYS A C 1
ATOM 813 O O . LYS A 1 102 ? 4.151 12.333 3.298 1.00 54.47 102 LYS A O 1
ATOM 818 N N . GLU A 1 103 ? 5.087 13.411 1.571 1.00 57.50 103 GLU A N 1
ATOM 819 C CA . GLU A 1 103 ? 6.442 12.917 1.790 1.00 57.50 103 GLU A CA 1
ATOM 820 C C . GLU A 1 103 ? 7.143 13.778 2.847 1.00 57.50 103 GLU A C 1
ATOM 822 O O . GLU A 1 103 ? 7.297 14.983 2.659 1.00 57.50 103 GLU A O 1
ATOM 827 N N . GLU A 1 104 ? 7.557 13.177 3.963 1.00 53.78 104 GLU A N 1
ATOM 828 C CA . GLU A 1 104 ? 8.420 13.832 4.951 1.00 53.78 104 GLU A CA 1
ATOM 829 C C . GLU A 1 104 ? 9.805 13.179 4.941 1.00 53.78 104 GLU A C 1
ATOM 831 O O . GLU A 1 104 ? 9.948 11.963 5.034 1.00 53.78 104 GLU A O 1
ATOM 836 N N . ALA A 1 105 ? 10.839 14.010 4.787 1.00 48.75 105 ALA A N 1
ATOM 837 C CA . ALA A 1 105 ? 12.201 13.593 4.454 1.00 48.75 105 ALA A CA 1
ATOM 838 C C . ALA A 1 105 ? 13.051 13.113 5.649 1.00 48.75 105 ALA A C 1
ATOM 840 O O . ALA A 1 105 ? 14.254 12.912 5.495 1.00 48.75 105 ALA A O 1
ATOM 841 N N . VAL A 1 106 ? 12.476 12.911 6.839 1.00 39.59 106 VAL A N 1
ATOM 842 C CA . VAL A 1 106 ? 13.251 12.505 8.024 1.00 39.59 106 VAL A CA 1
ATOM 843 C C . VAL A 1 106 ? 12.745 11.163 8.552 1.00 39.59 106 VAL A C 1
ATOM 845 O O . VAL A 1 106 ? 11.806 11.101 9.336 1.00 39.59 106 VAL A O 1
ATOM 848 N N . GLY A 1 107 ? 13.390 10.076 8.117 1.00 43.50 107 GLY A N 1
ATOM 849 C CA . GLY A 1 107 ? 13.261 8.748 8.735 1.00 43.50 107 GLY A CA 1
ATOM 850 C C . GLY A 1 107 ? 12.348 7.728 8.043 1.00 43.50 107 GLY A C 1
ATOM 851 O O . GLY A 1 107 ? 12.327 6.580 8.473 1.00 43.50 107 GLY A O 1
ATOM 852 N N . GLY A 1 108 ? 11.639 8.083 6.969 1.00 50.22 108 GLY A N 1
ATOM 853 C CA . GLY A 1 108 ? 10.852 7.130 6.171 1.00 50.22 108 GLY A CA 1
ATOM 854 C C . GLY A 1 108 ? 9.689 7.803 5.444 1.00 50.22 108 GLY A C 1
ATOM 855 O O . GLY A 1 108 ? 9.123 8.770 5.944 1.00 50.22 108 GLY A O 1
ATOM 856 N N . TYR A 1 109 ? 9.326 7.306 4.261 1.00 57.56 109 TYR A N 1
ATOM 857 C CA . TYR A 1 109 ? 8.266 7.905 3.452 1.00 57.56 109 TYR A CA 1
ATOM 858 C C . TYR A 1 109 ? 6.917 7.538 4.060 1.00 57.56 109 TYR A C 1
ATOM 860 O O . TYR A 1 109 ? 6.653 6.362 4.302 1.00 57.56 109 TYR A O 1
ATOM 868 N N . VAL A 1 110 ? 6.057 8.528 4.299 1.00 56.41 110 VAL A N 1
ATOM 869 C CA . VAL A 1 110 ? 4.691 8.296 4.775 1.00 56.41 110 VAL A CA 1
ATOM 870 C C . VAL A 1 110 ? 3.713 8.490 3.618 1.00 56.41 110 VAL A C 1
ATOM 872 O O . VAL A 1 110 ? 3.521 9.598 3.129 1.00 56.41 110 VAL A O 1
ATOM 875 N N . HIS A 1 111 ? 3.058 7.425 3.168 1.00 59.69 111 HIS A N 1
ATOM 876 C CA . HIS A 1 111 ? 1.923 7.544 2.257 1.00 59.69 111 HIS A CA 1
ATOM 877 C C . HIS A 1 111 ? 0.648 7.655 3.087 1.00 59.69 111 HIS A C 1
ATOM 879 O O . HIS A 1 111 ? 0.236 6.680 3.712 1.00 59.69 111 HIS A O 1
ATOM 885 N N . LEU A 1 112 ? 0.023 8.835 3.092 1.00 55.41 112 LEU A N 1
ATOM 886 C CA . LEU A 1 112 ? -1.357 8.984 3.543 1.00 55.41 112 LEU A CA 1
ATOM 887 C C . LEU A 1 112 ? -2.292 8.770 2.353 1.00 55.41 112 LEU A C 1
ATOM 889 O O . LEU A 1 112 ? -2.126 9.346 1.281 1.00 55.41 112 LEU A O 1
ATOM 893 N N . VAL A 1 113 ? -3.288 7.920 2.536 1.00 61.06 113 VAL A N 1
ATOM 894 C CA . VAL A 1 113 ? -4.274 7.601 1.514 1.00 61.06 113 VAL A CA 1
ATOM 895 C C . VAL A 1 113 ? -5.650 7.786 2.132 1.00 61.06 113 VAL A C 1
ATOM 897 O O . VAL A 1 113 ? -6.082 6.996 2.970 1.00 61.06 113 VAL A O 1
ATOM 900 N N . LYS A 1 114 ? -6.330 8.864 1.738 1.00 54.50 114 LYS A N 1
ATOM 901 C CA . LYS A 1 114 ? -7.732 9.100 2.081 1.00 54.50 114 LYS A CA 1
ATOM 902 C C . LYS A 1 114 ? -8.596 8.709 0.875 1.00 54.50 114 LYS A C 1
ATOM 904 O O . LYS A 1 114 ? -8.415 9.314 -0.184 1.00 54.50 114 LYS A O 1
ATOM 909 N N . PRO A 1 115 ? -9.538 7.759 1.003 1.00 46.06 115 PRO A N 1
ATOM 910 C CA . PRO A 1 115 ? -10.579 7.556 0.015 1.00 46.06 115 PRO A CA 1
ATOM 911 C C . PRO A 1 115 ? -11.465 8.799 0.066 1.00 46.06 115 PRO A C 1
ATOM 913 O O . PRO A 1 115 ? -12.237 9.008 1.001 1.00 46.06 115 PRO A O 1
ATOM 916 N N . THR A 1 116 ? -11.293 9.684 -0.905 1.00 45.84 116 THR A N 1
ATOM 917 C CA . THR A 1 116 ? -12.224 10.792 -1.097 1.00 45.84 116 THR A CA 1
ATOM 918 C C . THR A 1 116 ? -13.167 10.367 -2.210 1.00 45.84 116 THR A C 1
ATOM 920 O O . THR A 1 116 ? -12.708 9.841 -3.221 1.00 45.84 116 THR A O 1
ATOM 923 N N . SER A 1 117 ? -14.475 10.580 -2.055 1.00 47.50 117 SER A N 1
ATOM 924 C CA . SER A 1 117 ? -15.344 10.667 -3.229 1.00 47.50 117 SER A CA 1
ATOM 925 C C . SER A 1 117 ? -14.818 11.840 -4.054 1.00 47.50 117 SER A C 1
ATOM 927 O O . SER A 1 117 ? -14.955 12.982 -3.616 1.00 47.50 117 SER A O 1
ATOM 929 N N . MET A 1 118 ? -14.127 11.582 -5.163 1.00 45.38 118 MET A N 1
ATOM 930 C CA . MET A 1 118 ? -13.536 12.654 -5.960 1.00 45.38 118 MET A CA 1
ATOM 931 C C . MET A 1 118 ? -13.842 12.479 -7.441 1.00 45.38 118 MET A C 1
ATOM 933 O O . MET A 1 118 ? -13.633 11.411 -8.021 1.00 45.38 118 MET A O 1
ATOM 937 N N . ASP A 1 119 ? -14.345 13.569 -8.012 1.00 43.38 119 ASP A N 1
ATOM 938 C CA . ASP A 1 119 ? -14.686 13.741 -9.412 1.00 43.38 119 ASP A CA 1
ATOM 939 C C . ASP A 1 119 ? -13.553 13.381 -10.372 1.00 43.38 119 ASP A C 1
ATOM 941 O O . ASP A 1 119 ? -12.360 13.430 -10.070 1.00 43.38 119 ASP A O 1
ATOM 945 N N . GLN A 1 120 ? -13.988 13.072 -11.590 1.00 40.44 120 GLN A N 1
ATOM 946 C CA . GLN A 1 120 ? -13.273 12.553 -12.751 1.00 40.44 120 GLN A CA 1
ATOM 947 C C . GLN A 1 120 ? -12.007 13.341 -13.189 1.00 40.44 120 GLN A C 1
ATOM 949 O O . GLN A 1 120 ? -11.370 12.953 -14.159 1.00 40.44 120 GLN A O 1
ATOM 954 N N . ALA A 1 121 ? -11.627 14.438 -12.534 1.00 35.78 121 ALA A N 1
ATOM 955 C CA . ALA A 1 121 ? -10.734 15.452 -13.099 1.00 35.78 121 ALA A CA 1
ATOM 956 C C . ALA A 1 121 ? -9.230 15.293 -12.785 1.00 35.78 121 ALA A C 1
ATOM 958 O O . ALA A 1 121 ? -8.417 15.913 -13.462 1.00 35.78 121 ALA A O 1
ATOM 959 N N . ILE A 1 122 ? -8.814 14.449 -11.830 1.00 43.47 122 ILE A N 1
ATOM 960 C CA . ILE A 1 122 ? -7.379 14.209 -11.523 1.00 43.47 122 ILE A CA 1
ATOM 961 C C . ILE A 1 122 ? -6.888 12.926 -12.224 1.00 43.47 122 ILE A C 1
ATOM 963 O O . ILE A 1 122 ? -6.233 12.078 -11.626 1.00 43.47 122 ILE A O 1
ATOM 967 N N . ARG A 1 123 ? -7.292 12.704 -13.48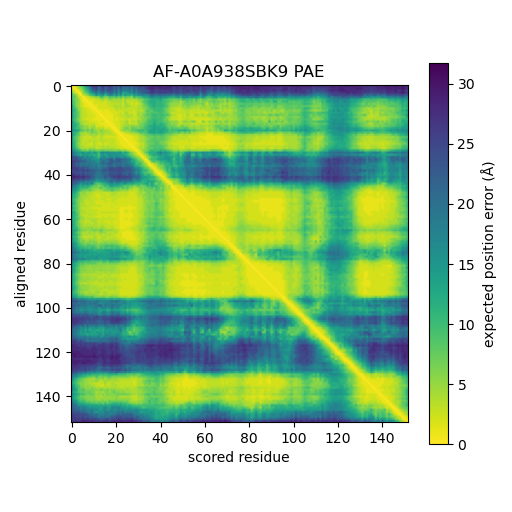1 1.00 47.31 123 ARG A N 1
ATOM 968 C CA . ARG A 1 123 ? -7.179 11.382 -14.126 1.00 47.31 123 ARG A CA 1
ATOM 969 C C . ARG A 1 123 ? -5.893 11.086 -14.884 1.00 47.31 123 ARG A C 1
ATOM 971 O O . ARG A 1 123 ? -5.599 9.910 -15.064 1.00 47.31 123 ARG A O 1
ATOM 978 N N . ASP A 1 124 ? -5.091 12.087 -15.241 1.00 38.28 124 ASP A N 1
ATOM 979 C CA . ASP A 1 124 ? -4.078 11.880 -16.292 1.00 38.28 124 ASP A CA 1
ATOM 980 C C . ASP A 1 124 ? -2.609 12.061 -15.872 1.00 38.28 124 ASP A C 1
ATOM 982 O O . ASP A 1 124 ? -1.717 12.032 -16.719 1.00 38.28 124 ASP A O 1
ATOM 986 N N . ALA A 1 125 ? -2.294 12.186 -14.581 1.00 40.62 125 ALA A N 1
ATOM 987 C CA . ALA A 1 125 ? -0.914 12.421 -14.156 1.00 40.62 125 ALA A CA 1
ATOM 988 C C . ALA A 1 125 ? -0.203 11.155 -13.632 1.00 40.62 125 ALA A C 1
ATOM 990 O O . ALA A 1 125 ? -0.250 10.835 -12.449 1.00 40.62 125 ALA A O 1
ATOM 991 N N . LEU A 1 126 ? 0.573 10.540 -14.535 1.00 47.78 126 LEU A N 1
ATOM 992 C CA . LEU A 1 126 ? 1.855 9.867 -14.258 1.00 47.78 126 LEU A CA 1
ATOM 993 C C . LEU A 1 126 ? 1.824 8.469 -13.610 1.00 47.78 126 LEU A C 1
ATOM 995 O O . LEU A 1 126 ? 2.476 8.228 -12.595 1.00 47.78 126 LEU A O 1
ATOM 999 N N . VAL A 1 127 ? 1.214 7.494 -14.287 1.00 50.69 127 VAL A N 1
ATOM 1000 C CA . VAL A 1 127 ? 1.674 6.097 -14.186 1.00 50.69 127 VAL A CA 1
ATOM 1001 C C . VAL A 1 127 ? 2.401 5.749 -15.486 1.00 50.69 127 VAL A C 1
ATOM 1003 O O . VAL A 1 127 ? 1.768 5.738 -16.544 1.00 50.69 127 VAL A O 1
ATOM 1006 N N . PRO A 1 128 ? 3.720 5.485 -15.464 1.00 51.84 128 PRO A N 1
ATOM 1007 C CA . PRO A 1 128 ? 4.396 4.899 -16.614 1.00 51.84 128 PRO A CA 1
ATOM 1008 C C . PRO A 1 128 ? 3.696 3.583 -16.972 1.00 51.84 128 PRO A C 1
ATOM 1010 O O . PRO A 1 128 ? 3.606 2.686 -16.133 1.00 51.84 128 PRO A O 1
ATOM 1013 N N . ARG A 1 129 ? 3.164 3.484 -18.198 1.00 55.00 129 ARG A N 1
ATOM 1014 C CA . ARG A 1 129 ? 2.296 2.366 -18.620 1.00 55.00 129 ARG A CA 1
ATOM 1015 C C . ARG A 1 129 ? 2.986 0.996 -18.562 1.00 55.00 129 ARG A C 1
ATOM 1017 O O . ARG A 1 129 ? 2.293 -0.011 -18.495 1.00 55.00 129 ARG A O 1
ATOM 1024 N N . ASP A 1 130 ? 4.317 0.975 -18.498 1.00 70.12 130 ASP A N 1
ATOM 1025 C CA . ASP A 1 130 ? 5.132 -0.241 -18.593 1.00 70.12 130 ASP A CA 1
ATOM 1026 C C . ASP A 1 130 ? 5.722 -0.715 -17.248 1.00 70.12 130 ASP A C 1
ATOM 1028 O O . ASP A 1 130 ? 6.578 -1.599 -17.219 1.00 70.12 130 ASP A O 1
ATOM 1032 N N . ILE A 1 131 ? 5.296 -0.157 -16.106 1.00 77.69 131 ILE A N 1
ATOM 1033 C CA . ILE A 1 131 ? 5.750 -0.657 -14.798 1.00 77.69 131 ILE A CA 1
ATOM 1034 C C . ILE A 1 131 ? 4.970 -1.916 -14.416 1.00 77.69 131 ILE A C 1
ATOM 1036 O O . ILE A 1 131 ? 3.772 -1.866 -14.137 1.00 77.69 131 ILE A O 1
ATOM 1040 N N . ALA A 1 132 ? 5.673 -3.047 -14.318 1.00 84.75 132 ALA A N 1
ATOM 1041 C CA . ALA A 1 132 ? 5.109 -4.275 -13.768 1.00 84.75 132 ALA A CA 1
ATOM 1042 C C . ALA A 1 132 ? 4.673 -4.054 -12.310 1.00 84.75 132 ALA A C 1
ATOM 1044 O O . ALA A 1 132 ? 5.498 -3.710 -11.462 1.00 84.75 132 ALA A O 1
ATOM 1045 N N . LEU A 1 133 ? 3.387 -4.255 -12.019 1.00 88.94 133 LEU A N 1
ATOM 1046 C CA . LEU A 1 133 ? 2.845 -4.209 -10.659 1.00 88.94 133 LEU A CA 1
ATOM 1047 C C . LEU A 1 133 ? 3.184 -5.500 -9.907 1.00 88.94 133 LEU A C 1
ATOM 1049 O O . LEU A 1 133 ? 3.239 -6.570 -10.516 1.00 88.94 133 LEU A O 1
ATOM 1053 N N . ALA A 1 134 ? 3.377 -5.401 -8.590 1.00 89.81 134 ALA A N 1
ATOM 1054 C CA . ALA A 1 134 ? 3.445 -6.578 -7.733 1.00 89.81 134 ALA A CA 1
ATOM 1055 C C . ALA A 1 134 ? 2.021 -7.074 -7.441 1.00 89.81 134 ALA A C 1
ATOM 1057 O O . ALA A 1 134 ? 1.136 -6.296 -7.085 1.00 89.81 134 ALA A O 1
ATOM 1058 N N . THR A 1 135 ? 1.809 -8.370 -7.623 1.00 91.62 135 THR A N 1
ATOM 1059 C CA . THR A 1 135 ? 0.516 -9.056 -7.441 1.00 91.62 135 THR A CA 1
ATOM 1060 C C . THR A 1 135 ? 0.750 -10.321 -6.633 1.00 91.62 135 THR A C 1
ATOM 1062 O O . THR A 1 135 ? 1.898 -10.738 -6.508 1.00 91.62 135 THR A O 1
ATOM 1065 N N . ASP A 1 136 ? -0.284 -10.962 -6.109 1.00 90.38 136 ASP A N 1
ATOM 1066 C CA . ASP A 1 136 ? -0.103 -12.235 -5.396 1.00 90.38 136 ASP A CA 1
ATOM 1067 C C . ASP A 1 136 ? 0.477 -13.347 -6.301 1.00 90.38 136 ASP A C 1
ATOM 1069 O O . ASP A 1 136 ? 1.284 -14.148 -5.834 1.00 90.38 136 ASP A O 1
ATOM 1073 N N . ASP A 1 137 ? 0.187 -13.321 -7.608 1.00 88.88 137 ASP A N 1
ATOM 1074 C CA . ASP A 1 137 ? 0.780 -14.230 -8.609 1.00 88.88 137 ASP A CA 1
ATOM 1075 C C . ASP A 1 137 ? 2.231 -13.863 -8.984 1.00 88.88 137 ASP A C 1
ATOM 1077 O O . ASP A 1 137 ? 2.967 -14.650 -9.585 1.00 88.88 137 ASP A O 1
ATOM 1081 N N . TRP A 1 138 ? 2.664 -12.645 -8.647 1.00 86.44 138 TRP A N 1
ATOM 1082 C CA . TRP A 1 138 ? 4.030 -12.163 -8.847 1.00 86.44 138 TRP A CA 1
ATOM 1083 C C . TRP A 1 138 ? 4.414 -11.171 -7.734 1.00 86.44 138 TRP A C 1
ATOM 1085 O O . TRP A 1 138 ? 4.428 -9.952 -7.958 1.00 86.44 138 TRP A O 1
ATOM 1095 N N . PRO A 1 139 ? 4.709 -11.653 -6.511 1.00 87.38 139 PRO A N 1
ATOM 1096 C CA . PRO A 1 139 ? 4.869 -10.816 -5.320 1.00 87.38 139 PRO A CA 1
ATOM 1097 C C . PRO A 1 139 ? 6.297 -10.268 -5.227 1.00 87.38 139 PRO A C 1
ATOM 1099 O O . PRO A 1 139 ? 6.929 -10.299 -4.181 1.00 87.38 139 PRO A O 1
ATOM 1102 N N . GLN A 1 140 ? 6.860 -9.812 -6.345 1.00 84.19 140 GLN A N 1
ATOM 1103 C CA . GLN A 1 140 ? 8.269 -9.433 -6.448 1.00 84.19 140 GLN A CA 1
ATOM 1104 C C . GLN A 1 140 ? 8.426 -7.914 -6.408 1.00 84.19 140 GLN A C 1
ATOM 1106 O O . GLN A 1 140 ? 9.004 -7.292 -7.303 1.00 84.19 140 GLN A O 1
ATOM 1111 N N . PHE A 1 141 ? 7.903 -7.296 -5.346 1.00 84.19 141 PHE A N 1
ATOM 1112 C CA . PHE A 1 141 ? 7.952 -5.845 -5.182 1.00 84.19 141 PHE A CA 1
ATOM 1113 C C . PHE A 1 141 ? 9.384 -5.293 -5.260 1.00 84.19 141 PHE A C 1
ATOM 1115 O O . PHE A 1 141 ? 9.581 -4.212 -5.812 1.00 84.19 141 PHE A O 1
ATOM 1122 N N . TYR A 1 142 ? 10.376 -6.053 -4.790 1.00 79.06 142 TYR A N 1
ATOM 1123 C CA . TYR A 1 142 ? 11.784 -5.655 -4.770 1.00 79.06 142 TYR A CA 1
ATOM 1124 C C . TYR A 1 142 ? 12.598 -6.068 -6.011 1.00 79.06 142 TYR A C 1
ATOM 1126 O O . TYR A 1 142 ? 13.774 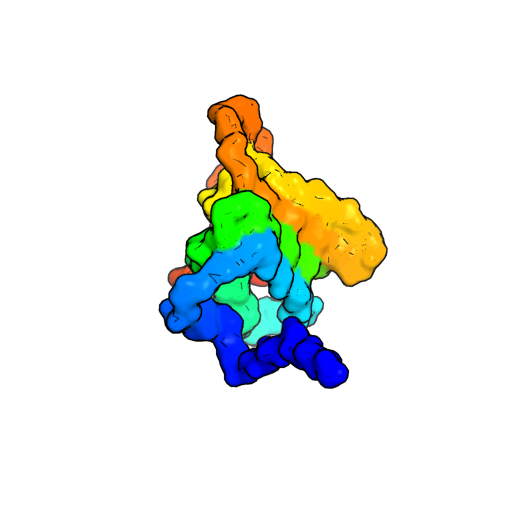-5.713 -6.094 1.00 79.06 142 TYR A O 1
ATOM 1134 N N . LEU A 1 143 ? 12.012 -6.771 -6.989 1.00 79.12 143 LEU A N 1
ATOM 1135 C CA . LEU A 1 143 ? 12.692 -7.066 -8.256 1.00 79.12 143 LEU A CA 1
ATOM 1136 C C . LEU A 1 143 ? 12.262 -6.072 -9.323 1.00 79.12 143 LEU A C 1
ATOM 1138 O O . LEU A 1 143 ? 11.071 -5.907 -9.592 1.00 79.12 143 LEU A O 1
ATOM 1142 N N . ARG A 1 144 ? 13.228 -5.406 -9.956 1.00 74.00 144 ARG A N 1
ATOM 1143 C CA . ARG A 1 144 ? 12.935 -4.451 -11.029 1.00 74.00 144 ARG A CA 1
ATOM 1144 C C . ARG A 1 144 ? 12.194 -5.131 -12.181 1.00 74.00 144 ARG A C 1
ATOM 1146 O O . ARG A 1 144 ? 11.132 -4.653 -12.570 1.00 74.00 144 ARG A O 1
ATOM 1153 N N . ASP A 1 145 ? 12.712 -6.264 -12.640 1.00 73.75 145 ASP A N 1
ATOM 1154 C CA . ASP A 1 145 ? 12.226 -6.974 -13.819 1.00 73.75 145 ASP A CA 1
ATOM 1155 C C . ASP A 1 145 ? 11.683 -8.361 -13.453 1.00 73.75 145 ASP A C 1
ATOM 1157 O O . ASP A 1 145 ? 12.052 -8.949 -12.432 1.00 73.75 145 ASP A O 1
ATOM 1161 N N . ARG A 1 146 ? 10.787 -8.898 -14.291 1.00 72.69 146 ARG A N 1
ATOM 1162 C CA . ARG A 1 146 ? 10.283 -10.271 -14.149 1.00 72.69 146 ARG A CA 1
ATOM 1163 C C . ARG A 1 146 ? 11.398 -11.250 -14.491 1.00 72.69 146 ARG A C 1
ATOM 1165 O O . ARG A 1 146 ? 11.568 -11.629 -15.645 1.00 72.69 146 ARG A O 1
ATOM 1172 N N . MET A 1 147 ? 12.151 -11.650 -13.478 1.00 68.31 147 MET A N 1
ATOM 1173 C CA . MET A 1 147 ? 13.240 -12.605 -13.612 1.00 68.31 147 MET A CA 1
ATOM 1174 C C . MET A 1 147 ? 13.246 -13.586 -12.444 1.00 68.31 147 MET A C 1
ATOM 1176 O O . MET A 1 147 ? 12.864 -13.240 -11.327 1.00 68.31 147 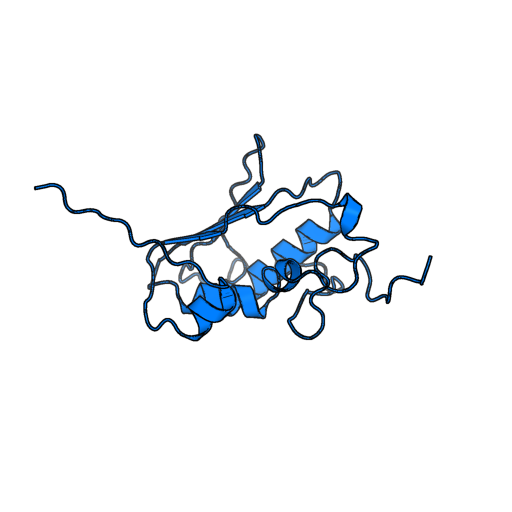MET A O 1
ATOM 1180 N N . ILE A 1 148 ? 13.697 -14.808 -12.715 1.00 65.06 148 ILE A N 1
ATOM 1181 C CA . ILE A 1 148 ? 14.115 -15.748 -11.677 1.00 65.06 148 ILE A CA 1
ATOM 1182 C C . ILE A 1 148 ? 15.581 -15.410 -11.386 1.00 65.06 148 ILE A C 1
ATOM 1184 O O . ILE A 1 148 ? 16.383 -15.459 -12.323 1.00 65.06 148 ILE A O 1
ATOM 1188 N N . PRO A 1 149 ? 15.948 -15.020 -10.150 1.00 58.19 149 PRO A N 1
ATOM 1189 C CA . PRO A 1 149 ? 17.348 -14.826 -9.801 1.00 58.19 149 PRO A CA 1
ATOM 1190 C C . PRO A 1 149 ? 18.141 -16.096 -10.127 1.00 58.19 149 PRO A C 1
ATOM 1192 O O . PRO A 1 149 ? 17.716 -17.199 -9.778 1.00 58.19 149 PRO A O 1
ATOM 1195 N N . GLY A 1 150 ? 19.256 -15.950 -10.844 1.00 56.56 150 GLY A N 1
ATOM 1196 C CA . GLY A 1 150 ? 20.120 -17.081 -11.171 1.00 56.56 150 GLY A CA 1
ATOM 1197 C C . GLY A 1 150 ? 20.678 -17.736 -9.899 1.00 56.56 150 GLY A C 1
ATOM 1198 O O . GLY A 1 150 ? 20.865 -17.042 -8.894 1.00 56.56 150 GLY A O 1
ATOM 1199 N N . PRO A 1 151 ? 20.940 -19.054 -9.906 1.00 53.84 151 PRO A N 1
ATOM 1200 C CA . PRO A 1 151 ? 21.596 -19.715 -8.789 1.00 53.84 151 PRO A CA 1
ATOM 1201 C C . PRO A 1 151 ? 23.085 -19.342 -8.785 1.00 53.84 151 PRO A C 1
ATOM 1203 O O . PRO A 1 151 ? 23.873 -20.074 -9.362 1.00 53.84 151 PRO A O 1
ATOM 1206 N N . TYR A 1 152 ? 23.424 -18.226 -8.133 1.00 50.94 152 TYR A N 1
ATOM 1207 C CA . TYR A 1 152 ? 24.782 -17.715 -7.859 1.00 50.94 152 TYR A CA 1
ATOM 1208 C C . TYR A 1 152 ? 25.709 -17.468 -9.063 1.00 50.94 152 TYR A C 1
ATOM 1210 O O . TYR A 1 152 ? 26.071 -18.409 -9.797 1.00 50.94 152 TYR A O 1
#

Sequence (152 aa):
MGTQAGRAINDDARAFRQRADRRYDMIMMYTVDSHTKLAATAGLRLDSYLYTVESFEQIRDHLAPGGVFVMNFNLSQESLPWARARLNAMLDKVFGPGSWRKEEAVGGYVHLVKPTSMDQAIRDALVPRDIALATDDWPQFYLRDRMIPGPY

Solvent-accessible surface area (backbone atoms only — not comparable to full-atom values): 9596 Å² total; per-residue (Å²): 134,84,78,80,91,73,84,91,80,95,70,57,72,64,65,48,54,78,71,52,89,68,61,30,64,62,48,75,47,67,66,72,85,84,59,72,87,53,58,78,78,50,86,83,56,79,72,27,53,65,56,13,44,61,43,48,42,54,52,58,73,32,37,34,94,71,17,34,40,37,36,39,44,82,64,49,69,87,82,36,50,66,49,47,52,31,51,50,45,39,47,30,70,64,65,38,65,75,48,59,67,54,79,48,94,79,91,41,34,36,42,38,35,49,58,64,97,69,74,86,79,63,73,84,85,83,67,71,91,83,62,77,66,28,27,83,94,46,40,48,49,85,48,96,63,100,69,80,74,74,90,126